Protein AF-K0UV24-F1 (afdb_monomer_lite)

Structure (mmCIF, N/CA/C/O backbone):
data_AF-K0UV24-F1
#
_entry.id   AF-K0UV24-F1
#
loop_
_atom_site.group_PDB
_atom_site.id
_atom_site.type_symbol
_atom_site.label_atom_id
_atom_site.label_alt_id
_atom_site.label_comp_id
_atom_site.label_asym_id
_atom_site.label_entity_id
_atom_site.label_seq_id
_atom_site.pdbx_PDB_ins_code
_atom_site.Cartn_x
_atom_site.Cartn_y
_atom_site.Cartn_z
_atom_site.occupancy
_atom_site.B_iso_or_equiv
_atom_site.auth_seq_id
_atom_site.auth_comp_id
_atom_site.auth_asym_id
_atom_site.auth_atom_id
_atom_site.pdbx_PDB_model_num
ATOM 1 N N . MET A 1 1 ? -24.167 16.263 1.502 1.00 71.50 1 MET A N 1
ATOM 2 C CA . MET A 1 1 ? -24.142 14.856 1.057 1.00 71.50 1 MET A CA 1
ATOM 3 C C . MET A 1 1 ? -23.381 14.086 2.115 1.00 71.50 1 MET A C 1
ATOM 5 O O . MET A 1 1 ? -22.274 14.498 2.431 1.00 71.50 1 MET A O 1
ATOM 9 N N . THR A 1 2 ? -24.000 13.092 2.741 1.00 87.00 2 THR A N 1
ATOM 10 C CA . THR A 1 2 ? -23.339 12.252 3.751 1.00 87.00 2 THR A CA 1
ATOM 11 C C . THR A 1 2 ? -22.299 11.376 3.058 1.00 87.00 2 THR A C 1
ATOM 13 O O . THR A 1 2 ? -22.559 10.915 1.948 1.00 87.00 2 THR A O 1
ATOM 16 N N . ASP A 1 3 ? -21.131 11.188 3.672 1.00 92.56 3 ASP A N 1
ATOM 17 C CA . ASP A 1 3 ? -20.090 10.308 3.137 1.00 92.56 3 ASP A CA 1
ATOM 18 C C . ASP A 1 3 ? -20.629 8.864 3.057 1.00 92.56 3 ASP A C 1
ATOM 20 O O . ASP A 1 3 ? -20.944 8.281 4.100 1.00 92.56 3 ASP A O 1
ATOM 24 N N . PRO A 1 4 ? -20.773 8.280 1.849 1.00 94.50 4 PRO A N 1
ATOM 25 C CA . PRO A 1 4 ? -21.329 6.939 1.684 1.00 94.50 4 PRO A CA 1
ATOM 26 C C . PRO A 1 4 ? -20.435 5.841 2.277 1.00 94.50 4 PRO A C 1
ATOM 28 O O . PRO A 1 4 ? -20.912 4.728 2.487 1.00 94.50 4 PRO A O 1
ATOM 31 N N . LEU A 1 5 ? -19.159 6.135 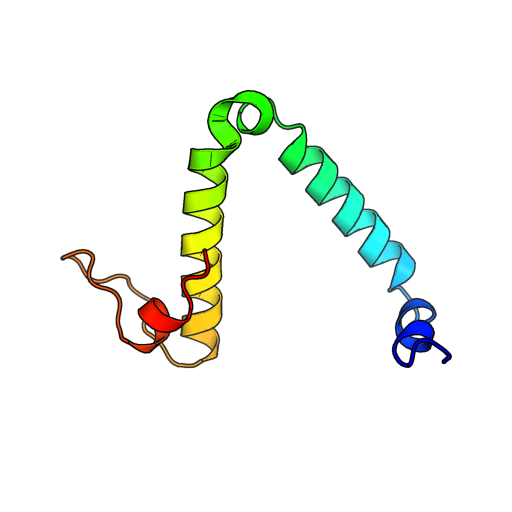2.547 1.00 93.56 5 LEU A N 1
ATOM 32 C CA . LEU A 1 5 ? -18.192 5.189 3.101 1.00 93.56 5 LEU A CA 1
ATOM 33 C C . LEU A 1 5 ? -18.004 5.336 4.614 1.00 93.56 5 LEU A C 1
ATOM 35 O O . LEU A 1 5 ? -17.365 4.473 5.214 1.00 93.56 5 LEU A O 1
ATOM 39 N N . ALA A 1 6 ? -18.592 6.357 5.248 1.00 93.00 6 ALA A N 1
ATOM 40 C CA . ALA A 1 6 ? -18.486 6.570 6.693 1.00 93.00 6 ALA A CA 1
ATOM 41 C C . ALA A 1 6 ? -18.805 5.318 7.543 1.00 93.00 6 ALA A C 1
ATOM 43 O O . ALA A 1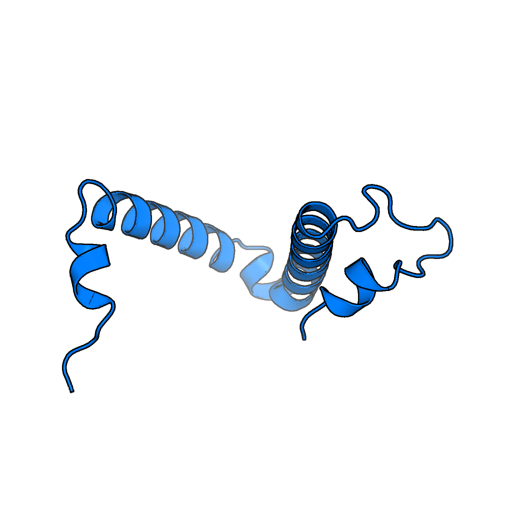 6 ? -18.042 5.050 8.471 1.00 93.00 6 ALA A O 1
ATOM 44 N N . PRO A 1 7 ? -19.823 4.486 7.215 1.00 94.44 7 PRO A N 1
ATOM 45 C CA . PRO A 1 7 ? -20.122 3.284 8.000 1.00 94.44 7 PRO A CA 1
ATOM 46 C C . PRO A 1 7 ? -18.990 2.246 8.048 1.00 94.44 7 PRO A C 1
ATOM 48 O O . PRO A 1 7 ? -18.988 1.388 8.925 1.00 94.44 7 PRO A O 1
ATOM 51 N N . LEU A 1 8 ? -18.029 2.289 7.116 1.00 93.75 8 LEU A N 1
ATOM 52 C CA . LEU A 1 8 ? -16.903 1.352 7.103 1.00 93.75 8 LEU A CA 1
ATOM 53 C C . LEU A 1 8 ? -15.946 1.574 8.279 1.00 93.75 8 LEU A C 1
ATOM 55 O O . LEU A 1 8 ? -15.317 0.620 8.730 1.00 93.75 8 LEU A O 1
ATOM 59 N N . VAL A 1 9 ? -15.843 2.806 8.785 1.00 93.06 9 VAL A N 1
ATOM 60 C CA . VAL A 1 9 ? -14.953 3.152 9.907 1.00 93.06 9 VAL A CA 1
ATOM 61 C C . VAL A 1 9 ? -15.435 2.526 11.219 1.00 93.06 9 VAL A C 1
ATOM 63 O O . VAL A 1 9 ? -14.613 2.161 12.060 1.00 93.06 9 VAL A O 1
ATOM 66 N N . ASP A 1 10 ? -16.749 2.339 11.358 1.00 93.69 10 ASP A N 1
ATOM 67 C CA . ASP A 1 10 ? -17.387 1.782 12.555 1.00 93.69 10 ASP A CA 1
ATOM 68 C C . ASP A 1 10 ? -17.346 0.244 12.606 1.00 93.69 10 ASP A C 1
ATOM 70 O O . ASP A 1 10 ? -17.734 -0.361 13.610 1.00 93.69 10 ASP A O 1
ATOM 74 N 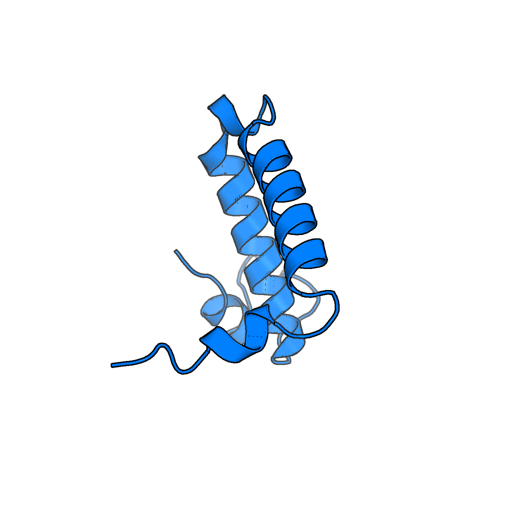N . LEU A 1 11 ? -16.882 -0.420 11.539 1.00 97.44 11 LEU A N 1
ATOM 75 C CA . LEU A 1 11 ? -16.751 -1.874 11.527 1.00 97.44 11 LEU A CA 1
ATOM 76 C C . LEU A 1 11 ? -15.739 -2.342 12.593 1.00 97.44 11 LEU A C 1
ATOM 78 O O . LEU A 1 11 ? -14.689 -1.712 12.778 1.00 97.44 11 LEU A O 1
ATOM 82 N N . PRO A 1 12 ? -16.001 -3.474 13.280 1.00 98.19 12 PRO A N 1
ATOM 83 C CA . PRO A 1 12 ? -15.129 -3.964 14.342 1.00 98.19 12 PRO A CA 1
ATOM 84 C C . PRO A 1 12 ? -13.666 -4.087 13.899 1.00 98.19 12 PRO A C 1
ATOM 86 O O . PRO A 1 12 ? -13.350 -4.760 12.921 1.00 98.19 12 PRO A O 1
ATOM 89 N N . GLY A 1 13 ? -12.765 -3.439 14.640 1.00 96.88 13 GLY A N 1
ATOM 90 C CA . GLY A 1 13 ? -11.320 -3.485 14.401 1.00 96.88 13 GLY A CA 1
ATOM 91 C C . GLY A 1 13 ? -10.786 -2.515 13.340 1.00 96.88 13 GLY A C 1
ATOM 92 O O . GLY A 1 13 ? -9.576 -2.302 1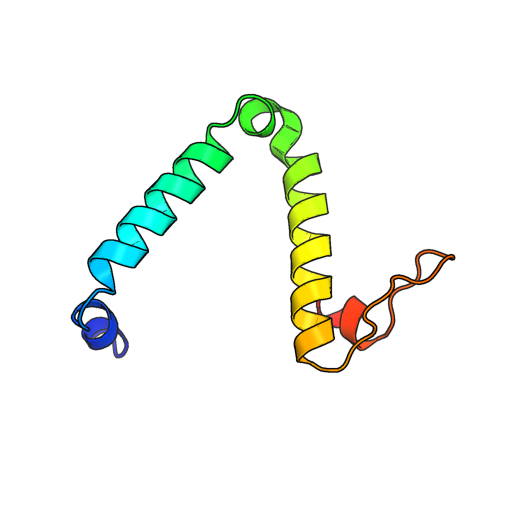3.309 1.00 96.88 13 GLY A O 1
ATOM 93 N N . VAL A 1 14 ? -11.635 -1.870 12.527 1.00 97.44 14 VAL A N 1
ATOM 94 C CA . VAL A 1 14 ? -11.170 -0.978 11.446 1.00 97.44 14 VAL A CA 1
ATOM 95 C C . VAL A 1 14 ? -10.427 0.239 11.985 1.00 97.44 14 VAL A C 1
ATOM 97 O O . VAL A 1 14 ? -9.338 0.540 11.496 1.00 97.44 14 VAL A O 1
ATOM 100 N N . SER A 1 15 ? -10.957 0.911 13.012 1.00 95.19 15 SER A N 1
ATOM 101 C CA . SER A 1 15 ? -10.268 2.064 13.612 1.00 95.19 15 SER A CA 1
ATOM 102 C C . SER A 1 15 ? -8.897 1.669 14.166 1.00 95.19 15 SER A C 1
ATOM 104 O O . SER A 1 15 ? -7.903 2.312 13.849 1.00 95.19 15 SER A O 1
ATOM 106 N N . ALA A 1 16 ? -8.822 0.566 14.919 1.00 96.75 16 ALA A N 1
ATOM 107 C CA . ALA A 1 16 ? -7.571 0.098 15.514 1.00 96.75 16 ALA A CA 1
ATOM 108 C C . ALA A 1 16 ? -6.523 -0.270 14.448 1.00 96.75 16 ALA A C 1
ATOM 110 O O . ALA A 1 16 ? -5.376 0.165 14.536 1.00 96.75 16 ALA A O 1
ATOM 111 N N . ALA A 1 17 ? -6.923 -1.006 13.405 1.00 97.75 17 ALA A N 1
ATOM 112 C CA . ALA A 1 17 ? -6.044 -1.341 12.285 1.00 97.75 17 ALA A CA 1
ATOM 113 C C . ALA A 1 17 ? -5.595 -0.092 11.505 1.00 97.75 17 ALA A C 1
ATOM 115 O O . ALA A 1 17 ? -4.445 0.002 11.077 1.00 97.75 17 ALA A O 1
ATOM 116 N N . SER A 1 18 ? -6.484 0.893 11.345 1.00 96.31 18 SER A N 1
ATOM 117 C CA . SER A 1 18 ? -6.162 2.166 10.689 1.00 96.31 18 SER A CA 1
ATOM 118 C C . SER A 1 18 ? -5.144 2.976 11.489 1.00 96.31 18 SER A C 1
ATOM 120 O O . SER A 1 18 ? -4.236 3.571 10.904 1.00 96.31 18 SER A O 1
ATOM 122 N N . ASP A 1 19 ? -5.267 2.990 12.815 1.00 97.06 19 ASP A N 1
ATOM 123 C CA . ASP A 1 19 ? -4.321 3.669 13.699 1.00 97.06 19 ASP A CA 1
ATOM 124 C C . ASP A 1 19 ? -2.947 2.989 13.669 1.00 97.06 19 ASP A C 1
ATOM 126 O O . ASP A 1 19 ? -1.935 3.668 13.482 1.00 97.06 19 ASP A O 1
ATOM 130 N N . GLU A 1 20 ? -2.901 1.654 13.717 1.00 98.25 20 GLU A N 1
ATOM 131 C CA . GLU A 1 20 ? -1.657 0.891 13.564 1.00 98.25 20 GLU A CA 1
ATOM 132 C C . GLU A 1 20 ? -0.975 1.173 12.215 1.00 98.25 20 GLU A C 1
ATOM 134 O O . GLU A 1 20 ? 0.234 1.440 12.155 1.00 98.25 20 GLU A O 1
ATOM 139 N N . ALA A 1 21 ? -1.751 1.174 11.127 1.00 97.62 21 ALA A N 1
ATOM 140 C CA . ALA A 1 21 ? -1.254 1.494 9.795 1.00 97.62 21 ALA A CA 1
ATOM 141 C C . ALA A 1 21 ? -0.705 2.929 9.726 1.00 97.62 21 ALA A C 1
ATOM 143 O O . ALA A 1 21 ? 0.379 3.152 9.174 1.00 97.62 21 ALA A O 1
ATOM 144 N N . ARG A 1 22 ? -1.405 3.902 10.327 1.00 97.56 22 ARG A N 1
ATOM 145 C CA . ARG A 1 22 ? -0.957 5.301 10.399 1.00 97.56 22 ARG A CA 1
ATOM 146 C C . ARG A 1 22 ? 0.358 5.425 11.164 1.00 97.56 22 ARG A C 1
ATOM 148 O O . ARG A 1 22 ? 1.264 6.127 10.706 1.00 97.56 22 ARG A O 1
ATOM 155 N N . ASP A 1 23 ? 0.500 4.720 12.280 1.00 98.38 23 ASP A N 1
ATOM 156 C CA . ASP A 1 23 ? 1.725 4.722 13.075 1.00 98.38 23 ASP A CA 1
ATOM 157 C C . ASP A 1 23 ? 2.903 4.107 12.317 1.00 98.38 23 ASP A C 1
ATOM 159 O O . ASP A 1 23 ? 4.002 4.677 12.300 1.00 98.38 23 ASP A O 1
ATOM 163 N N . ALA A 1 24 ? 2.687 2.974 11.646 1.00 97.81 24 ALA A N 1
ATOM 164 C CA . ALA A 1 24 ? 3.699 2.331 10.813 1.00 97.81 24 ALA A CA 1
ATOM 165 C C . ALA A 1 24 ? 4.148 3.240 9.659 1.00 97.81 24 ALA A C 1
ATOM 167 O O . ALA A 1 24 ? 5.352 3.450 9.465 1.00 97.81 24 ALA A O 1
ATOM 168 N N . LEU A 1 25 ? 3.195 3.852 8.953 1.00 95.00 25 LEU A N 1
ATOM 169 C CA . LEU A 1 25 ? 3.469 4.801 7.878 1.00 95.00 25 LEU A CA 1
ATOM 170 C C . LEU A 1 25 ? 4.218 6.037 8.396 1.00 95.00 25 LEU A C 1
ATOM 172 O O . LEU A 1 25 ? 5.163 6.511 7.764 1.00 95.00 25 LEU A O 1
ATOM 176 N N . GLY A 1 26 ? 3.850 6.539 9.575 1.00 96.31 26 GLY A N 1
ATOM 177 C CA . GLY A 1 26 ? 4.544 7.640 10.235 1.00 96.31 26 GLY A CA 1
ATOM 178 C C . GLY A 1 26 ? 6.005 7.310 10.554 1.00 96.31 26 GLY A C 1
ATOM 179 O O . GLY A 1 26 ? 6.887 8.139 10.314 1.0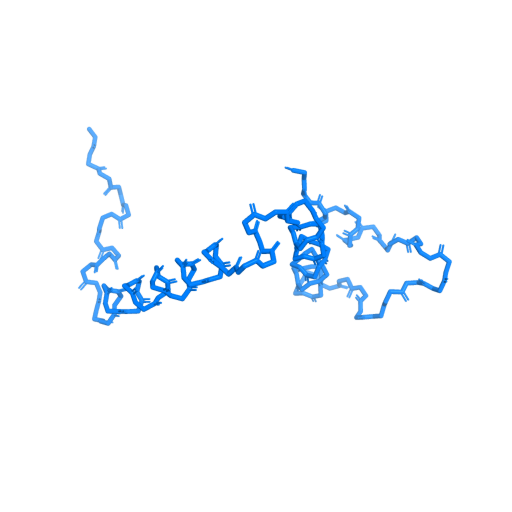0 96.31 26 GLY A O 1
ATOM 180 N N . ARG A 1 27 ? 6.289 6.098 11.052 1.00 96.75 27 ARG A N 1
ATOM 181 C CA . ARG A 1 27 ? 7.668 5.628 11.283 1.00 96.75 27 ARG A CA 1
ATOM 182 C C . ARG A 1 27 ? 8.456 5.517 9.980 1.00 96.75 27 ARG A C 1
ATOM 184 O O . ARG A 1 27 ? 9.606 5.949 9.946 1.00 96.75 27 ARG A O 1
ATOM 191 N N . ALA A 1 28 ? 7.845 4.993 8.916 1.00 93.69 28 ALA A N 1
ATOM 192 C CA . ALA A 1 28 ? 8.479 4.900 7.604 1.00 93.69 28 ALA A CA 1
ATOM 193 C C . ALA A 1 28 ? 8.828 6.290 7.051 1.00 93.69 28 ALA A C 1
ATOM 195 O O . ALA A 1 28 ? 9.980 6.530 6.697 1.00 93.69 28 ALA A O 1
ATOM 196 N N . HIS A 1 29 ? 7.887 7.237 7.043 1.00 93.12 29 HIS A N 1
ATOM 197 C CA . HIS A 1 29 ? 8.145 8.606 6.579 1.00 93.12 29 HIS A CA 1
ATOM 198 C C . HIS A 1 29 ? 9.247 9.308 7.382 1.00 93.12 29 HIS A C 1
ATOM 200 O O . HIS A 1 29 ? 10.113 9.959 6.804 1.00 93.12 29 HIS A O 1
ATOM 206 N N . ARG A 1 30 ? 9.252 9.149 8.712 1.00 95.69 30 ARG A N 1
ATOM 207 C CA . ARG A 1 30 ? 10.253 9.770 9.598 1.00 95.69 30 ARG A CA 1
ATOM 208 C C . ARG A 1 30 ? 11.579 9.010 9.670 1.00 95.69 30 ARG A C 1
ATOM 210 O O . ARG A 1 30 ? 12.488 9.442 10.379 1.00 95.69 30 ARG A O 1
ATOM 217 N N . HIS A 1 31 ? 11.723 7.889 8.964 1.00 95.75 31 HIS A N 1
ATOM 218 C CA . HIS A 1 31 ? 12.977 7.150 8.931 1.00 95.75 31 HIS A CA 1
ATOM 219 C C . HIS A 1 31 ? 14.096 8.032 8.355 1.00 95.75 31 HIS A C 1
ATOM 221 O O . HIS A 1 31 ? 13.910 8.696 7.337 1.00 95.75 31 HIS A O 1
ATOM 227 N N . LYS A 1 32 ? 15.288 8.012 8.968 1.00 95.00 32 LYS A N 1
ATOM 228 C CA . LYS A 1 32 ? 16.412 8.905 8.613 1.00 95.00 32 LYS A CA 1
ATOM 229 C C . LYS A 1 32 ? 16.761 8.913 7.120 1.00 95.00 32 LYS A C 1
ATOM 231 O O . LYS A 1 32 ? 17.159 9.946 6.592 1.00 95.00 32 LYS A O 1
ATOM 236 N N . PHE A 1 33 ? 16.611 7.766 6.453 1.00 93.56 33 PHE A N 1
ATOM 237 C CA . PHE A 1 33 ? 16.866 7.639 5.019 1.00 93.56 33 PHE A CA 1
ATOM 238 C C . PHE A 1 33 ? 15.754 8.285 4.188 1.00 93.56 33 PHE A C 1
ATOM 240 O O . PHE A 1 33 ? 16.050 8.957 3.213 1.00 93.56 33 PHE A O 1
ATOM 247 N N . ASN A 1 34 ? 14.493 8.179 4.611 1.00 94.12 34 ASN A N 1
ATOM 248 C CA . ASN A 1 34 ? 13.366 8.807 3.922 1.00 94.12 34 ASN A CA 1
ATOM 249 C C . ASN A 1 34 ? 13.362 10.327 4.100 1.00 94.12 34 ASN A C 1
ATOM 251 O O . ASN A 1 34 ? 13.035 11.036 3.162 1.00 94.12 34 ASN A O 1
ATOM 255 N N . LEU A 1 35 ? 13.838 10.855 5.230 1.00 94.31 35 LEU A N 1
ATOM 256 C CA . LEU A 1 35 ? 13.926 12.308 5.435 1.00 94.31 35 LEU A CA 1
ATOM 257 C C . LEU A 1 35 ? 14.850 13.037 4.439 1.00 94.31 35 LEU A C 1
ATOM 259 O O . LEU A 1 35 ? 14.747 14.252 4.301 1.00 94.31 35 LEU A O 1
ATOM 263 N N . ARG A 1 36 ? 15.779 12.329 3.779 1.00 93.75 36 ARG A N 1
ATOM 264 C CA . ARG A 1 36 ? 16.769 12.923 2.852 1.00 93.75 36 ARG A CA 1
ATOM 265 C C . ARG A 1 36 ? 16.857 12.228 1.492 1.00 93.75 36 ARG A C 1
ATOM 267 O O . ARG A 1 36 ? 17.315 12.833 0.535 1.00 93.75 36 ARG A O 1
ATOM 274 N N . GLY A 1 37 ? 16.438 10.971 1.416 1.00 92.25 37 GLY A N 1
ATOM 275 C CA . GLY A 1 37 ? 16.497 10.100 0.242 1.00 92.25 37 GLY A CA 1
ATOM 276 C C . GLY A 1 37 ? 15.123 9.599 -0.198 1.00 92.25 37 GLY A C 1
ATOM 277 O O . GLY A 1 37 ? 15.049 8.587 -0.892 1.00 92.25 37 GLY A O 1
ATOM 278 N N . TRP A 1 38 ? 14.045 10.292 0.198 1.00 91.25 38 TRP A N 1
ATOM 279 C CA . TRP A 1 38 ? 12.669 9.941 -0.166 1.00 91.25 38 TRP A CA 1
ATOM 280 C C . TRP A 1 38 ? 12.485 9.575 -1.644 1.00 91.25 38 TRP A C 1
ATOM 282 O O . TRP A 1 38 ? 11.883 8.535 -1.893 1.00 91.25 38 TRP A O 1
ATOM 292 N N . PRO A 1 39 ? 13.014 10.331 -2.633 1.00 92.19 39 PRO A N 1
ATOM 293 C CA . PRO A 1 39 ? 12.783 9.993 -4.037 1.00 92.19 39 PRO A CA 1
ATOM 294 C C . PRO A 1 39 ? 13.226 8.570 -4.405 1.00 92.19 39 PRO A C 1
ATOM 296 O O . PRO A 1 39 ? 12.542 7.891 -5.164 1.00 92.19 39 PRO A O 1
ATOM 299 N N . GLN A 1 40 ? 14.328 8.082 -3.828 1.00 92.75 40 GLN A N 1
ATOM 300 C CA . GLN A 1 40 ? 14.851 6.748 -4.121 1.00 92.75 40 GLN A CA 1
ATOM 301 C C . GLN A 1 40 ? 13.991 5.641 -3.498 1.00 92.75 40 GLN A C 1
ATOM 303 O O . GLN A 1 40 ? 13.690 4.647 -4.157 1.00 92.75 40 GLN A O 1
ATOM 308 N N . THR A 1 41 ? 13.580 5.790 -2.235 1.00 92.44 41 THR A N 1
ATOM 309 C CA . THR A 1 41 ? 12.725 4.783 -1.586 1.00 92.44 41 THR A CA 1
ATOM 310 C C . THR A 1 41 ? 11.304 4.801 -2.118 1.00 92.44 41 THR A C 1
ATOM 312 O O . THR A 1 41 ? 10.698 3.737 -2.217 1.00 92.44 41 THR A O 1
ATOM 315 N N . ALA A 1 42 ? 10.791 5.973 -2.491 1.00 90.75 42 ALA A N 1
ATOM 316 C CA . ALA A 1 42 ? 9.495 6.116 -3.134 1.00 90.75 42 ALA A CA 1
ATOM 317 C C . ALA A 1 42 ? 9.478 5.436 -4.509 1.00 90.75 42 ALA A C 1
ATOM 319 O O . ALA A 1 42 ? 8.563 4.663 -4.771 1.00 90.75 42 ALA A O 1
ATOM 320 N N . ALA A 1 43 ? 10.505 5.646 -5.343 1.00 91.69 43 ALA A N 1
ATOM 321 C CA . ALA A 1 43 ? 10.611 4.988 -6.648 1.00 91.69 43 ALA A CA 1
ATOM 322 C C . ALA A 1 43 ? 10.631 3.456 -6.518 1.00 91.69 43 ALA A C 1
ATOM 324 O O . ALA A 1 43 ? 9.871 2.755 -7.185 1.00 91.69 43 ALA A O 1
ATOM 325 N N . GLU A 1 44 ? 11.441 2.929 -5.598 1.00 91.00 44 GLU A N 1
ATOM 326 C CA . GLU A 1 44 ? 11.502 1.489 -5.348 1.00 91.00 44 GLU A CA 1
ATOM 327 C C . GLU A 1 44 ? 10.172 0.942 -4.791 1.00 91.00 44 GLU A C 1
ATOM 329 O O . GLU A 1 44 ? 9.714 -0.131 -5.188 1.00 91.00 44 GLU A O 1
ATOM 334 N N . ALA A 1 45 ? 9.526 1.670 -3.874 1.00 92.00 45 ALA A N 1
ATOM 335 C CA . ALA A 1 45 ? 8.223 1.283 -3.338 1.00 92.00 45 ALA A CA 1
ATOM 336 C C . ALA A 1 45 ? 7.141 1.274 -4.429 1.00 92.00 45 ALA A C 1
ATOM 338 O O . ALA A 1 45 ? 6.347 0.334 -4.479 1.00 92.00 45 ALA A O 1
ATOM 339 N N . ALA A 1 46 ? 7.144 2.268 -5.321 1.00 91.00 46 ALA A N 1
ATOM 340 C CA . ALA A 1 46 ? 6.225 2.357 -6.449 1.00 91.00 46 ALA A CA 1
ATOM 341 C C . ALA A 1 46 ? 6.399 1.174 -7.409 1.00 91.00 46 ALA A C 1
ATOM 343 O O . ALA A 1 46 ? 5.413 0.525 -7.751 1.00 91.00 46 ALA A O 1
ATOM 344 N N . LEU A 1 47 ? 7.639 0.821 -7.768 1.00 90.00 47 LEU A N 1
ATOM 345 C CA . LEU A 1 47 ? 7.909 -0.326 -8.639 1.00 90.00 47 LEU A CA 1
ATOM 346 C C . LEU A 1 47 ? 7.452 -1.650 -8.005 1.00 90.00 47 LEU A C 1
ATOM 348 O O . LEU A 1 47 ? 6.817 -2.476 -8.662 1.00 90.00 47 LEU A O 1
ATOM 352 N N . ARG A 1 48 ? 7.720 -1.851 -6.707 1.00 91.50 48 ARG A N 1
ATOM 353 C CA . ARG A 1 48 ? 7.258 -3.052 -5.990 1.00 91.50 48 ARG A CA 1
ATOM 354 C C . ARG A 1 48 ? 5.737 -3.124 -5.898 1.00 91.50 48 ARG A C 1
ATOM 356 O O . ARG A 1 48 ? 5.185 -4.212 -6.053 1.00 91.50 48 ARG A O 1
ATOM 363 N N . ALA A 1 49 ? 5.071 -1.995 -5.662 1.00 92.50 49 ALA A N 1
ATOM 364 C CA . ALA A 1 49 ? 3.615 -1.915 -5.617 1.00 92.50 49 ALA A CA 1
ATOM 365 C C . ALA A 1 49 ? 2.989 -2.183 -6.994 1.00 92.50 49 ALA A C 1
ATOM 367 O O . ALA A 1 49 ? 2.039 -2.958 -7.083 1.00 92.50 49 ALA A O 1
ATOM 368 N N . ALA A 1 50 ? 3.559 -1.612 -8.059 1.00 92.31 50 ALA A N 1
ATOM 369 C CA . ALA A 1 50 ? 3.149 -1.865 -9.437 1.00 92.31 50 ALA A CA 1
ATOM 370 C C . ALA A 1 50 ? 3.246 -3.356 -9.773 1.00 92.31 50 ALA A C 1
ATOM 372 O O . ALA A 1 50 ? 2.267 -3.953 -10.209 1.00 92.31 50 ALA A O 1
ATOM 373 N N . ARG A 1 51 ? 4.383 -3.992 -9.460 1.00 91.50 51 ARG A N 1
ATOM 374 C CA . ARG A 1 51 ? 4.569 -5.436 -9.654 1.00 91.50 51 ARG A CA 1
ATOM 375 C C . ARG A 1 51 ? 3.567 -6.264 -8.850 1.00 91.50 51 ARG A C 1
ATOM 377 O O . ARG A 1 51 ? 3.004 -7.213 -9.378 1.00 91.50 51 ARG A O 1
ATOM 384 N N . ALA A 1 52 ? 3.345 -5.931 -7.579 1.00 93.44 52 ALA A N 1
ATOM 385 C CA . ALA A 1 52 ? 2.378 -6.652 -6.754 1.00 93.44 52 ALA A CA 1
ATOM 386 C C . ALA A 1 52 ? 0.956 -6.551 -7.329 1.00 93.44 52 ALA A C 1
ATOM 388 O O . ALA A 1 52 ? 0.265 -7.562 -7.404 1.00 93.44 52 ALA A O 1
ATOM 389 N N . SER A 1 53 ? 0.548 -5.360 -7.782 1.00 93.69 53 SER A N 1
ATOM 390 C CA . SER A 1 53 ? -0.748 -5.154 -8.438 1.00 93.69 53 SER A CA 1
ATOM 391 C C . SER A 1 53 ? -0.836 -5.944 -9.741 1.00 93.69 53 SER A C 1
ATOM 393 O O . SER A 1 53 ? -1.784 -6.693 -9.932 1.00 93.69 53 SER A O 1
ATOM 395 N N . ALA A 1 54 ? 0.185 -5.849 -10.595 1.00 94.00 54 ALA A N 1
ATOM 396 C CA . ALA A 1 54 ? 0.211 -6.542 -11.874 1.00 94.00 54 ALA A CA 1
ATOM 397 C C . ALA A 1 54 ? 0.096 -8.058 -11.707 1.00 94.00 54 ALA A C 1
ATOM 399 O O . ALA A 1 54 ? -0.665 -8.687 -12.427 1.00 94.00 54 ALA A O 1
ATOM 400 N N . VAL A 1 55 ? 0.781 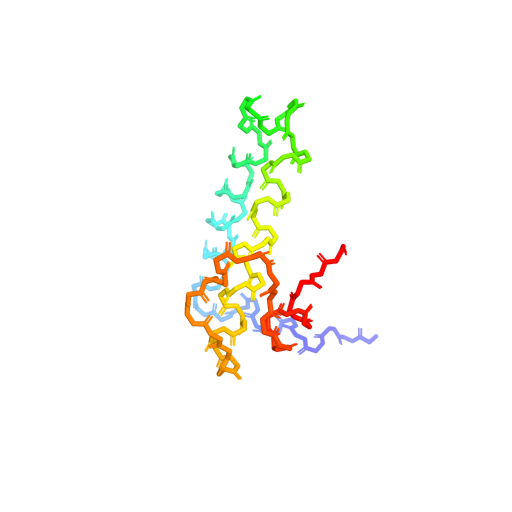-8.646 -10.721 1.00 94.94 55 VAL A N 1
ATOM 401 C CA . VAL A 1 55 ? 0.671 -10.082 -10.419 1.00 94.94 55 VAL A CA 1
ATOM 402 C C . VAL A 1 55 ? -0.750 -10.473 -10.006 1.00 94.94 55 VAL A C 1
ATOM 404 O O . VAL A 1 55 ? -1.222 -11.531 -10.418 1.00 94.94 55 VAL A O 1
ATOM 407 N N . LEU A 1 56 ? -1.450 -9.639 -9.227 1.00 94.00 56 LEU A N 1
ATOM 408 C CA . LEU A 1 56 ? -2.861 -9.880 -8.893 1.00 94.00 56 LEU A CA 1
ATOM 409 C C . LEU A 1 56 ? -3.759 -9.825 -10.140 1.00 94.00 56 LEU A C 1
ATOM 411 O O . LEU A 1 56 ? -4.718 -10.588 -10.227 1.00 94.00 56 LEU A O 1
ATOM 415 N N . ASP A 1 57 ? -3.395 -8.991 -11.114 1.00 94.12 57 ASP A N 1
ATOM 416 C CA . ASP A 1 57 ? -4.089 -8.825 -12.395 1.00 94.12 57 ASP A CA 1
ATOM 417 C C . ASP A 1 57 ? -3.615 -9.818 -13.488 1.00 94.12 57 ASP A C 1
ATOM 419 O O . ASP A 1 57 ? -4.020 -9.714 -14.646 1.00 94.12 57 ASP A O 1
ATOM 423 N N . GLY A 1 58 ? -2.775 -10.806 -13.144 1.00 94.00 58 GLY A N 1
ATOM 424 C CA . GLY A 1 58 ? -2.299 -11.857 -14.059 1.00 94.00 58 GLY A CA 1
ATOM 425 C C . GLY A 1 58 ? -1.020 -11.534 -14.848 1.00 94.00 58 GLY A C 1
ATOM 426 O O . GLY A 1 58 ? -0.656 -12.281 -15.756 1.00 94.00 58 GLY A O 1
ATOM 427 N N . GLY A 1 59 ? -0.336 -10.442 -14.509 1.00 90.88 59 GLY A N 1
ATOM 428 C CA . GLY A 1 59 ? 0.982 -10.067 -15.025 1.00 90.88 59 GLY A CA 1
ATOM 429 C C . GLY A 1 59 ? 2.121 -10.971 -14.535 1.00 90.88 59 GLY A C 1
ATOM 430 O O . GLY A 1 59 ? 1.935 -11.886 -13.726 1.00 90.88 59 GLY A O 1
ATOM 431 N N . ALA A 1 60 ? 3.336 -10.726 -15.032 1.00 87.19 60 ALA A N 1
ATOM 432 C CA . ALA A 1 60 ? 4.476 -11.592 -14.758 1.00 87.19 60 ALA A CA 1
ATOM 433 C C . ALA A 1 60 ? 4.988 -11.464 -13.310 1.00 87.19 60 ALA A C 1
ATOM 435 O O . ALA A 1 60 ? 5.170 -10.378 -12.762 1.00 87.19 60 ALA A O 1
ATOM 436 N N . VAL A 1 61 ? 5.311 -12.604 -12.688 1.00 85.19 61 VAL A N 1
ATOM 437 C CA . VAL A 1 61 ? 5.928 -12.627 -11.348 1.00 85.19 61 VAL A CA 1
ATOM 438 C C . VAL A 1 61 ? 7.392 -12.184 -11.397 1.00 85.19 61 VAL A C 1
ATOM 440 O O . VAL A 1 61 ? 7.887 -11.592 -10.437 1.00 85.19 61 VAL A O 1
ATOM 443 N N . GLN A 1 62 ? 8.104 -12.472 -12.484 1.00 84.88 62 GLN A N 1
ATOM 444 C CA . GLN A 1 62 ? 9.511 -12.106 -12.659 1.00 84.88 62 GLN A CA 1
ATOM 445 C C . GLN A 1 62 ? 9.620 -10.867 -13.546 1.00 84.88 62 GLN A C 1
ATOM 447 O O . GLN A 1 62 ? 8.887 -10.749 -14.523 1.00 84.88 62 GLN A O 1
ATOM 452 N N . LEU A 1 63 ? 10.538 -9.960 -13.204 1.00 77.94 63 LEU A N 1
ATOM 453 C CA . LEU A 1 63 ? 10.882 -8.842 -14.080 1.00 77.94 63 LEU A CA 1
ATOM 454 C C . LEU A 1 63 ? 11.698 -9.357 -15.265 1.00 77.94 63 LEU A C 1
ATOM 456 O O . LEU A 1 63 ? 12.475 -10.305 -15.118 1.00 77.94 63 LEU A O 1
ATOM 460 N N . SER A 1 64 ? 11.533 -8.719 -16.420 1.00 81.62 64 SER A N 1
ATOM 461 C CA . SER A 1 64 ? 12.329 -9.060 -17.591 1.00 81.62 64 SER A CA 1
ATOM 462 C C . SER A 1 64 ? 13.801 -8.702 -17.374 1.00 81.62 64 SER A C 1
ATOM 464 O O . SER A 1 64 ? 14.124 -7.710 -16.717 1.00 81.62 64 SER A O 1
ATOM 466 N N . ALA A 1 65 ? 14.706 -9.523 -17.909 1.00 84.12 65 ALA A N 1
ATOM 467 C CA . ALA A 1 65 ? 16.152 -9.357 -17.722 1.00 84.12 65 ALA A CA 1
ATOM 468 C C . ALA A 1 65 ? 16.704 -8.090 -18.401 1.00 84.12 65 ALA A C 1
ATOM 470 O O . ALA A 1 65 ? 17.708 -7.532 -17.969 1.00 84.12 65 ALA A O 1
ATOM 471 N N . ASP A 1 66 ? 16.032 -7.648 -19.454 1.00 87.06 66 ASP A N 1
ATOM 472 C CA . ASP A 1 66 ? 16.255 -6.430 -20.230 1.00 87.06 66 ASP A CA 1
ATOM 473 C C . ASP A 1 66 ? 15.546 -5.197 -19.637 1.00 87.06 66 ASP A C 1
ATOM 475 O O . ASP A 1 66 ? 15.713 -4.092 -20.143 1.00 87.06 66 ASP A O 1
ATOM 479 N N . GLY A 1 67 ? 14.817 -5.357 -18.527 1.00 82.75 67 GLY A N 1
ATOM 480 C CA . GLY A 1 67 ? 14.184 -4.257 -17.796 1.00 82.75 67 GLY A CA 1
ATOM 481 C C . GLY A 1 67 ? 12.854 -3.778 -18.378 1.00 82.75 67 GLY A C 1
ATOM 482 O O . GLY A 1 67 ? 12.202 -2.941 -17.756 1.00 82.75 67 GLY A O 1
ATOM 483 N N . GLU A 1 68 ? 12.424 -4.332 -19.512 1.00 87.06 68 GLU A N 1
ATOM 484 C CA . GLU A 1 68 ? 11.128 -4.025 -20.114 1.00 87.06 68 GLU A CA 1
ATOM 485 C C . GLU A 1 68 ? 9.994 -4.762 -19.378 1.00 87.06 68 GLU A C 1
ATOM 487 O O . GLU A 1 68 ? 9.998 -5.995 -19.302 1.00 87.06 68 GLU A O 1
ATOM 492 N N . PRO A 1 69 ? 9.021 -4.047 -18.788 1.00 87.25 69 PRO A N 1
ATOM 493 C CA . PRO A 1 69 ? 7.888 -4.680 -18.131 1.00 87.25 69 PRO A CA 1
ATOM 494 C C . PRO A 1 69 ? 6.907 -5.267 -19.155 1.00 87.25 69 PRO A C 1
ATOM 496 O O . PRO A 1 69 ? 6.696 -4.714 -20.233 1.00 87.25 69 PRO A O 1
ATOM 499 N N . ASP A 1 70 ? 6.231 -6.360 -18.787 1.00 90.00 70 ASP A N 1
ATOM 500 C CA . ASP A 1 70 ? 5.068 -6.822 -19.548 1.00 90.00 70 ASP A CA 1
ATOM 501 C C . ASP A 1 70 ? 3.959 -5.740 -19.560 1.00 90.00 70 ASP A C 1
ATOM 503 O O . ASP A 1 70 ? 3.951 -4.864 -18.689 1.00 90.00 70 ASP A O 1
ATOM 507 N N . PRO A 1 71 ? 2.995 -5.781 -20.499 1.00 92.00 71 PRO A N 1
ATOM 508 C CA . PRO A 1 71 ? 1.980 -4.732 -20.622 1.00 92.00 71 PRO A CA 1
ATOM 509 C C . PRO A 1 71 ? 1.138 -4.485 -19.359 1.00 92.00 71 PRO A C 1
ATOM 511 O O . PRO A 1 71 ? 0.736 -3.348 -19.109 1.00 92.00 71 PRO A O 1
ATOM 514 N N . VAL A 1 72 ? 0.875 -5.520 -18.555 1.00 93.31 72 VAL A N 1
ATOM 515 C CA . VAL A 1 72 ? 0.118 -5.403 -17.298 1.00 93.31 72 VAL A CA 1
ATOM 516 C C . VAL A 1 72 ? 0.973 -4.692 -16.254 1.00 93.31 72 VAL A C 1
ATOM 518 O O . VAL A 1 72 ? 0.521 -3.737 -15.623 1.00 93.31 72 VAL A O 1
ATOM 521 N N . THR A 1 73 ? 2.240 -5.092 -16.125 1.00 91.00 73 THR A N 1
ATOM 522 C CA . THR A 1 73 ? 3.205 -4.431 -15.238 1.00 91.00 73 THR A CA 1
ATOM 523 C C . THR A 1 73 ? 3.449 -2.979 -15.649 1.00 91.00 73 THR A C 1
ATOM 525 O O . THR A 1 73 ? 3.445 -2.098 -14.790 1.00 91.00 73 THR A O 1
ATOM 528 N N . ALA A 1 74 ? 3.587 -2.702 -16.947 1.00 90.50 74 ALA A N 1
ATOM 529 C CA . ALA A 1 74 ? 3.745 -1.352 -17.482 1.00 90.50 74 ALA A CA 1
ATOM 530 C C . ALA A 1 74 ? 2.547 -0.459 -17.120 1.00 90.50 74 ALA A C 1
ATOM 532 O O . ALA A 1 74 ? 2.731 0.670 -16.668 1.00 90.50 74 ALA A O 1
ATOM 533 N N . GLY A 1 75 ? 1.323 -0.982 -17.255 1.00 91.62 75 GLY A N 1
ATOM 534 C CA . GLY A 1 75 ? 0.097 -0.272 -16.880 1.00 91.62 75 GLY A CA 1
ATOM 535 C C . GLY A 1 75 ? -0.087 -0.084 -15.369 1.00 91.62 75 GLY A C 1
ATOM 536 O O . GLY A 1 75 ? -0.785 0.836 -14.943 1.00 91.62 75 GLY A O 1
ATOM 537 N N . ALA A 1 76 ? 0.541 -0.926 -14.546 1.00 92.44 76 ALA A N 1
ATOM 538 C CA . ALA A 1 76 ? 0.467 -0.835 -13.090 1.00 92.44 76 ALA A CA 1
ATOM 539 C C . ALA A 1 76 ? 1.427 0.208 -12.486 1.00 92.44 76 ALA A C 1
ATOM 541 O O . ALA A 1 76 ? 1.255 0.587 -11.322 1.00 92.44 76 ALA A O 1
ATOM 542 N N . ILE A 1 77 ? 2.428 0.678 -13.240 1.00 89.62 77 ILE A N 1
ATOM 543 C CA . ILE A 1 77 ? 3.346 1.736 -12.800 1.00 89.62 77 ILE A CA 1
ATOM 544 C C . ILE A 1 77 ? 2.593 3.070 -12.783 1.00 89.62 77 ILE A C 1
ATOM 546 O O . ILE A 1 77 ? 2.079 3.533 -13.798 1.00 89.62 77 ILE A O 1
ATOM 550 N N . ARG A 1 78 ? 2.528 3.696 -11.605 1.00 80.12 78 ARG A N 1
ATOM 551 C CA . ARG A 1 78 ? 1.866 4.989 -11.381 1.00 80.12 78 ARG A CA 1
ATOM 552 C C . ARG A 1 78 ? 2.921 6.040 -11.034 1.00 80.12 78 ARG A C 1
ATOM 554 O O . ARG A 1 78 ? 3.887 5.712 -10.344 1.00 80.12 78 ARG A O 1
ATOM 561 N N . VAL A 1 79 ? 2.729 7.264 -11.529 1.00 60.50 79 VAL A N 1
ATOM 562 C CA . VAL A 1 79 ? 3.600 8.430 -11.283 1.00 60.50 79 VAL A CA 1
ATOM 563 C C . VAL A 1 79 ? 3.075 9.240 -10.107 1.00 60.50 79 VAL A C 1
ATOM 565 O O . VAL A 1 79 ? 1.837 9.417 -10.044 1.00 60.50 79 VAL A O 1
#

Foldseek 3Di:
DDDPCVVVCVPPCNVVVVVVVVVVVVCVCPPPCCVPPVVVVVQVVLLVQLLVQLVVVVFDVDADPVRDGDPSSVVSRDD

Sequence (79 aa):
MTDPLAPLVDLPGVSAASDEARDALGRAHRHKFNLRGWPQTAAEAALRAARASAVLDGGAVQLSADGEPDPVTAGAIRV

pLDDT: mean 91.74, std 5.96, range [60.5, 98.38]

Secondary structure (DSSP, 8-state):
---TTGGGTTSTTHHHHHHHHHHHHHHHHTSTTHHHHHHHHHHHHHHHHHHHHHHHTT--SSPPTTSPPPHHHHHH---

Radius of gyration: 17.09 Å; chains: 1; bounding box: 41×28×36 Å

Organism: NCBI:txid1214102